Protein AF-A0A6N8QH87-F1 (afdb_monomer_lite)

pLDDT: mean 96.58, std 4.06, range [69.88, 98.44]

Secondary structure (DSSP, 8-state):
--EEEEEEEEETTEEEEEEEEPPPP-TT------S--PPPHHHHHHHH-

Sequence (49 aa):
MSTMNVLICQQPKELVWKQREIPIPGDNEALIKIKSVGICGTDIHAWGG

Organism: Escherichia coli (NCBI:txid562)

Radius of gyration: 13.27 Å; chains: 1; bounding box: 29×22×34 Å

Structure (mmCIF, N/CA/C/O backbone):
data_AF-A0A6N8QH87-F1
#
_entry.id   AF-A0A6N8QH87-F1
#
loop_
_atom_site.group_PDB
_atom_site.id
_atom_site.type_symbol
_atom_site.label_atom_id
_atom_site.label_alt_id
_atom_site.label_comp_id
_atom_site.label_asym_id
_atom_site.label_entity_id
_atom_site.label_seq_id
_atom_site.pdbx_PDB_ins_code
_atom_site.Cartn_x
_atom_site.Cartn_y
_atom_site.Cartn_z
_atom_site.occupancy
_atom_site.B_iso_or_equiv
_atom_site.auth_seq_id
_atom_site.auth_comp_id
_atom_site.auth_asym_id
_atom_site.auth_atom_id
_atom_site.pdbx_PDB_model_num
ATOM 1 N N . MET A 1 1 ? 2.685 5.166 21.054 1.00 69.88 1 MET A N 1
ATOM 2 C CA . MET A 1 1 ? 1.648 5.361 20.019 1.00 69.88 1 MET A CA 1
ATOM 3 C C . MET A 1 1 ? 1.576 4.099 19.176 1.00 69.88 1 MET A C 1
ATOM 5 O O . MET A 1 1 ? 2.604 3.447 19.027 1.00 69.88 1 MET A O 1
ATOM 9 N N . SER A 1 2 ? 0.396 3.713 18.696 1.00 89.38 2 SER A N 1
ATOM 10 C CA . SER A 1 2 ? 0.242 2.499 17.882 1.00 89.38 2 SER A CA 1
ATOM 11 C C . SER A 1 2 ? 0.716 2.752 16.448 1.00 89.38 2 SER A C 1
ATOM 13 O O . SER A 1 2 ? 0.374 3.779 15.862 1.00 89.38 2 SER A O 1
ATOM 15 N N . THR A 1 3 ? 1.490 1.823 15.885 1.00 96.81 3 THR A N 1
ATOM 16 C CA . THR A 1 3 ? 2.034 1.920 14.523 1.00 96.81 3 THR A CA 1
ATOM 17 C C . THR A 1 3 ? 1.444 0.860 13.594 1.00 96.81 3 THR A C 1
ATOM 19 O O . THR A 1 3 ? 0.852 -0.130 14.029 1.00 96.81 3 THR A O 1
ATOM 22 N N . MET A 1 4 ? 1.609 1.074 12.293 1.00 97.38 4 MET A N 1
ATOM 23 C CA . MET A 1 4 ? 1.283 0.144 11.221 1.00 97.38 4 MET A CA 1
ATOM 24 C C . MET A 1 4 ? 2.462 -0.004 10.257 1.00 97.38 4 MET A C 1
ATOM 26 O O . MET A 1 4 ? 3.256 0.920 10.062 1.00 97.38 4 MET A O 1
ATOM 30 N N . ASN A 1 5 ? 2.543 -1.170 9.620 1.00 97.06 5 ASN A N 1
ATOM 31 C CA . ASN A 1 5 ? 3.449 -1.389 8.501 1.00 97.06 5 ASN A CA 1
ATOM 32 C C . ASN A 1 5 ? 2.933 -0.683 7.243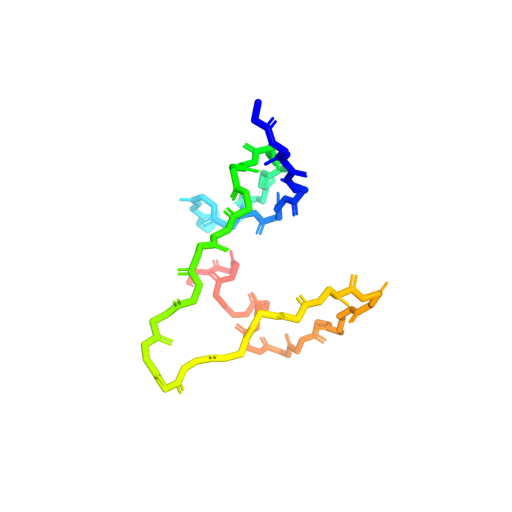 1.00 97.06 5 ASN A C 1
ATOM 34 O O . ASN A 1 5 ? 1.739 -0.736 6.949 1.00 97.06 5 ASN A O 1
ATOM 38 N N . VAL A 1 6 ? 3.847 -0.111 6.465 1.00 97.38 6 VAL A N 1
ATOM 39 C CA . VAL A 1 6 ? 3.581 0.457 5.142 1.00 97.38 6 VAL A CA 1
ATOM 40 C C . VAL A 1 6 ? 4.666 0.039 4.153 1.00 97.38 6 VAL A C 1
ATOM 42 O O . VAL A 1 6 ? 5.850 0.017 4.492 1.00 97.38 6 VAL A O 1
ATOM 45 N N . LEU A 1 7 ? 4.262 -0.248 2.917 1.00 97.06 7 LEU A N 1
ATOM 46 C CA . LEU A 1 7 ? 5.160 -0.402 1.775 1.00 97.06 7 LEU A CA 1
ATOM 47 C C . LEU A 1 7 ? 5.111 0.894 0.963 1.00 97.06 7 LEU A C 1
ATOM 49 O O . LEU A 1 7 ? 4.034 1.324 0.560 1.00 97.06 7 LEU A O 1
ATOM 53 N N . ILE A 1 8 ? 6.257 1.537 0.760 1.00 97.06 8 ILE A N 1
ATOM 54 C CA . ILE A 1 8 ? 6.349 2.850 0.112 1.00 97.06 8 ILE A CA 1
ATOM 55 C C . ILE A 1 8 ? 7.210 2.723 -1.138 1.00 97.06 8 ILE A C 1
ATOM 57 O O . ILE A 1 8 ? 8.355 2.296 -1.033 1.00 97.06 8 ILE A O 1
ATOM 61 N N . CYS A 1 9 ? 6.706 3.164 -2.289 1.00 97.38 9 CYS A N 1
ATOM 62 C CA . CYS A 1 9 ? 7.549 3.435 -3.452 1.00 97.38 9 CYS A CA 1
ATOM 63 C C . CYS A 1 9 ? 8.267 4.766 -3.230 1.00 97.38 9 CYS A C 1
ATOM 65 O O . CYS A 1 9 ? 7.669 5.827 -3.390 1.00 97.38 9 CYS A O 1
ATOM 67 N N . GLN A 1 10 ? 9.513 4.709 -2.752 1.00 97.06 10 GLN A N 1
ATOM 68 C CA . GLN A 1 10 ? 10.274 5.911 -2.403 1.00 97.06 10 GLN A CA 1
ATOM 69 C C . GLN A 1 10 ? 10.774 6.634 -3.661 1.00 97.06 10 GLN A C 1
ATOM 71 O O . GLN A 1 10 ? 10.814 7.861 -3.688 1.00 97.06 10 GLN A O 1
ATOM 76 N N . GLN A 1 11 ? 11.099 5.863 -4.697 1.00 97.44 11 GLN A N 1
ATOM 77 C CA . GLN A 1 11 ? 11.444 6.306 -6.046 1.00 97.44 11 GLN A CA 1
ATOM 78 C C . GLN A 1 11 ? 11.245 5.128 -7.017 1.00 97.44 11 GLN A C 1
ATOM 80 O O . GLN A 1 11 ? 11.076 3.995 -6.545 1.00 97.44 11 GLN A O 1
ATOM 85 N N . PRO A 1 12 ? 11.250 5.344 -8.349 1.00 97.94 12 PRO A N 1
ATOM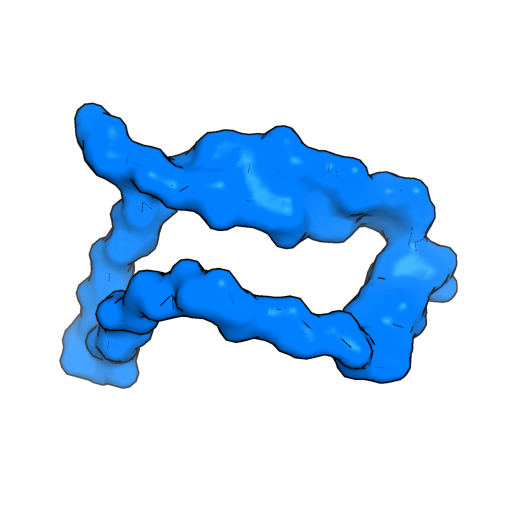 86 C CA . PRO A 1 12 ? 11.178 4.244 -9.298 1.00 97.94 12 PRO A CA 1
ATOM 87 C C . PRO A 1 12 ? 12.201 3.157 -8.967 1.00 97.94 12 PRO A C 1
ATOM 89 O O . PRO A 1 12 ? 13.359 3.439 -8.660 1.00 97.94 12 PRO A O 1
ATOM 92 N N . LYS A 1 13 ? 11.757 1.905 -9.024 1.00 97.19 13 LYS A N 1
ATOM 93 C CA . LYS A 1 13 ? 12.517 0.694 -8.707 1.00 97.19 13 LYS A CA 1
ATOM 94 C C . LYS A 1 13 ? 12.875 0.497 -7.230 1.00 97.19 13 LYS A C 1
ATOM 96 O O . LYS A 1 13 ? 13.511 -0.503 -6.906 1.00 97.19 13 LYS A O 1
ATOM 101 N N . GLU A 1 14 ? 12.401 1.352 -6.321 1.00 97.69 14 GLU A N 1
ATOM 102 C CA . GLU A 1 14 ? 12.681 1.256 -4.885 1.00 97.69 14 GLU A CA 1
ATOM 103 C C . GLU A 1 14 ? 11.402 1.216 -4.039 1.00 97.69 14 GLU A C 1
ATOM 105 O O . GLU A 1 14 ? 10.713 2.220 -3.840 1.00 97.69 14 GLU A O 1
ATOM 110 N N . LEU A 1 15 ? 11.126 0.036 -3.477 1.00 97.62 15 LEU A N 1
ATOM 111 C CA . LEU A 1 15 ? 10.089 -0.161 -2.468 1.00 97.62 15 LEU A CA 1
ATOM 112 C C . LEU A 1 15 ? 10.732 -0.314 -1.089 1.00 97.62 15 LEU A C 1
ATOM 114 O O . LEU A 1 15 ? 11.621 -1.143 -0.903 1.00 97.62 15 LEU A O 1
ATOM 118 N N . VAL A 1 16 ? 10.242 0.439 -0.106 1.00 98.00 16 VAL A N 1
ATOM 119 C CA . VAL A 1 16 ? 10.752 0.417 1.266 1.00 98.00 16 VAL A CA 1
ATOM 120 C C . VAL A 1 16 ? 9.640 0.066 2.241 1.00 98.00 16 VAL A C 1
ATOM 122 O O . VAL A 1 16 ? 8.581 0.697 2.263 1.00 98.00 16 VAL A O 1
ATOM 125 N N . TRP A 1 17 ? 9.906 -0.926 3.086 1.00 97.75 17 TRP A N 1
ATOM 126 C CA . TRP A 1 17 ? 9.038 -1.298 4.196 1.00 97.75 17 TRP A CA 1
ATOM 127 C C . TRP A 1 17 ? 9.335 -0.417 5.412 1.00 97.75 17 TRP A C 1
ATOM 129 O O . TRP A 1 17 ? 10.479 -0.353 5.865 1.00 97.75 17 TRP A O 1
ATOM 139 N N . LYS A 1 18 ? 8.329 0.282 5.947 1.00 97.81 18 LYS A N 1
ATOM 140 C CA . LYS A 1 18 ? 8.487 1.180 7.106 1.00 97.81 18 LYS A CA 1
ATOM 141 C C . LYS A 1 18 ? 7.353 1.015 8.116 1.00 97.81 18 LYS A C 1
ATOM 143 O O . LYS A 1 18 ? 6.266 0.553 7.785 1.00 97.81 18 LYS A O 1
ATOM 148 N N . GLN A 1 19 ? 7.615 1.442 9.349 1.00 97.75 19 GLN A N 1
ATOM 149 C CA . GLN A 1 19 ? 6.586 1.680 10.362 1.00 97.75 19 GLN A CA 1
ATOM 150 C C . GLN A 1 19 ? 6.120 3.134 10.281 1.00 97.75 19 GLN A C 1
ATOM 152 O O . GLN A 1 19 ? 6.939 4.039 10.108 1.00 97.75 19 GLN A O 1
ATOM 157 N N . ARG A 1 20 ? 4.815 3.364 10.420 1.00 96.81 20 ARG A N 1
ATOM 158 C CA . ARG A 1 20 ? 4.209 4.696 10.556 1.00 96.81 20 ARG A CA 1
ATOM 159 C C . ARG A 1 20 ? 3.127 4.677 11.621 1.00 96.81 20 ARG A C 1
ATOM 161 O O . ARG A 1 20 ? 2.608 3.616 11.947 1.00 96.81 20 ARG A O 1
ATOM 168 N N . GLU A 1 21 ? 2.785 5.836 12.157 1.00 97.88 21 GLU A N 1
ATOM 169 C CA . GLU A 1 21 ? 1.638 5.965 13.055 1.00 97.88 21 GLU A CA 1
ATOM 170 C C . GLU A 1 21 ? 0.336 5.626 12.321 1.00 97.88 21 GLU A C 1
ATOM 172 O O . GLU A 1 21 ? 0.207 5.850 11.114 1.00 97.88 21 GLU A O 1
ATOM 177 N N . ILE A 1 22 ? -0.617 5.045 13.051 1.00 97.62 22 ILE A N 1
ATOM 178 C CA . ILE A 1 22 ? -1.956 4.793 12.516 1.00 97.62 22 ILE A CA 1
ATOM 179 C C . ILE A 1 22 ? -2.645 6.153 12.300 1.00 97.62 22 ILE A C 1
ATOM 181 O O . ILE A 1 22 ? -2.700 6.941 13.247 1.00 97.62 22 ILE A O 1
ATOM 185 N N . PRO A 1 23 ? -3.166 6.447 11.094 1.00 96.00 23 PRO A N 1
ATOM 186 C CA . PRO A 1 23 ? -3.797 7.729 10.810 1.00 96.00 23 PRO A CA 1
ATOM 187 C C . PRO A 1 23 ? -5.128 7.874 11.553 1.00 96.00 23 PRO A C 1
ATOM 189 O O . PRO A 1 23 ? -5.815 6.887 11.828 1.00 96.00 23 PRO A O 1
ATOM 192 N N . ILE A 1 24 ? -5.500 9.120 11.840 1.00 96.75 24 ILE A N 1
ATOM 193 C CA . ILE A 1 24 ? -6.802 9.480 12.407 1.00 96.75 24 ILE A CA 1
ATOM 194 C C . ILE A 1 24 ? -7.694 9.921 11.236 1.00 96.75 24 ILE A C 1
ATOM 196 O O . ILE A 1 24 ? -7.295 10.845 10.527 1.00 96.75 24 ILE A O 1
ATOM 200 N N . PRO A 1 25 ? -8.846 9.271 10.992 1.00 97.50 25 PRO A N 1
ATOM 201 C CA . PRO A 1 25 ? -9.736 9.652 9.897 1.00 97.50 25 PRO A CA 1
ATOM 202 C C . PRO A 1 25 ? -10.379 11.021 10.162 1.00 97.50 25 PRO A C 1
ATOM 204 O O . PRO A 1 25 ? -10.693 11.343 11.311 1.00 97.50 25 PRO A O 1
ATOM 207 N N . GLY A 1 26 ? -10.591 11.808 9.105 1.00 97.94 26 GLY A N 1
ATOM 208 C CA . GLY A 1 26 ? -11.402 13.029 9.170 1.00 97.94 26 GLY A CA 1
ATOM 209 C C . GLY A 1 26 ? -12.914 12.757 9.212 1.00 97.94 26 GLY A C 1
ATOM 210 O O . GLY A 1 26 ? -13.355 11.611 9.139 1.00 97.94 26 GLY A O 1
ATOM 211 N N . ASP A 1 27 ? -13.720 13.823 9.265 1.00 97.50 27 ASP A N 1
ATOM 212 C CA . ASP A 1 27 ? -15.179 13.760 9.490 1.00 97.50 27 ASP A CA 1
ATOM 213 C C . ASP A 1 27 ? -15.965 12.874 8.498 1.00 97.50 27 ASP A C 1
ATOM 215 O O . ASP A 1 27 ? -17.039 12.383 8.835 1.00 97.50 27 ASP A O 1
ATOM 219 N N . ASN A 1 28 ? -15.446 12.648 7.284 1.00 97.75 28 ASN A N 1
ATOM 220 C CA . ASN A 1 28 ? -16.094 11.841 6.238 1.00 97.75 28 ASN A CA 1
ATOM 221 C C . ASN A 1 28 ? -15.212 10.686 5.732 1.00 97.75 28 ASN A C 1
ATOM 223 O O . ASN A 1 28 ? -15.352 10.240 4.593 1.00 97.75 28 ASN A O 1
ATOM 227 N N . GLU A 1 29 ? -14.287 10.205 6.560 1.00 98.44 29 GLU A N 1
ATOM 228 C CA . GLU A 1 29 ? -13.383 9.106 6.223 1.00 98.44 29 GLU A CA 1
ATOM 229 C C . GLU A 1 29 ? -13.600 7.899 7.140 1.00 98.44 29 GLU A C 1
ATOM 231 O O . GLU A 1 29 ? -14.018 8.019 8.290 1.00 98.44 29 GLU A O 1
ATOM 236 N N . ALA A 1 30 ? -13.279 6.706 6.638 1.00 97.56 30 ALA A N 1
ATOM 237 C CA . ALA A 1 30 ? -13.290 5.480 7.425 1.00 97.56 30 ALA A CA 1
ATOM 238 C C . ALA A 1 30 ? -11.868 4.933 7.568 1.00 97.56 30 ALA A C 1
ATOM 240 O O . ALA A 1 30 ? -11.144 4.785 6.583 1.00 97.56 30 ALA A O 1
ATOM 241 N N . LEU A 1 31 ? -11.483 4.565 8.792 1.00 97.75 31 LEU A N 1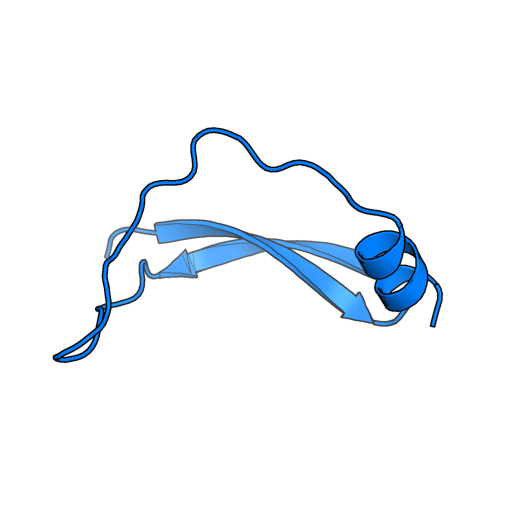
ATOM 242 C CA . LEU A 1 31 ? -10.224 3.870 9.041 1.00 97.75 31 LEU A CA 1
ATOM 243 C C . LEU A 1 31 ? -10.422 2.357 8.903 1.00 97.75 31 LEU A C 1
ATOM 245 O O . LEU A 1 31 ? -11.155 1.741 9.677 1.00 97.75 31 LEU A O 1
ATOM 249 N N . ILE A 1 32 ? -9.738 1.746 7.935 1.00 96.88 32 ILE A N 1
ATOM 250 C CA . ILE A 1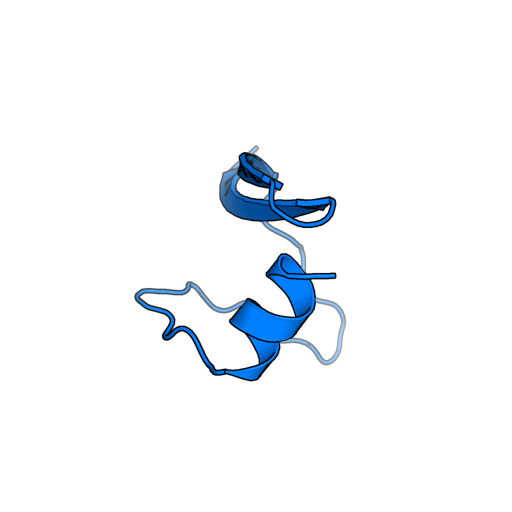 32 ? -9.877 0.319 7.623 1.00 96.88 32 ILE A CA 1
ATOM 251 C C . ILE A 1 32 ? -8.578 -0.420 7.939 1.00 96.88 32 ILE A C 1
ATOM 253 O O . ILE A 1 32 ? -7.500 -0.061 7.466 1.00 96.88 32 ILE A O 1
ATOM 257 N N . LYS A 1 33 ? -8.681 -1.520 8.694 1.00 96.31 33 LYS A N 1
ATOM 258 C CA . LYS A 1 33 ? -7.559 -2.443 8.900 1.00 96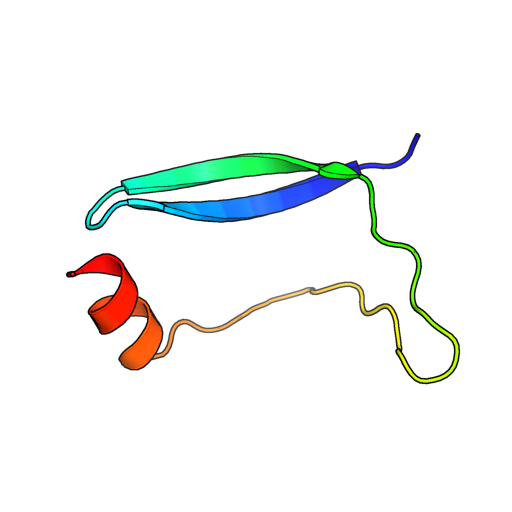.31 33 LYS A CA 1
ATOM 259 C C . LYS A 1 33 ? -7.419 -3.379 7.699 1.00 96.31 33 LYS A C 1
ATOM 261 O O . LYS A 1 33 ? -8.182 -4.336 7.560 1.00 96.31 33 LYS A O 1
ATOM 266 N N . ILE A 1 34 ? -6.414 -3.126 6.867 1.00 96.38 34 ILE A N 1
ATOM 267 C CA . ILE A 1 34 ? -6.108 -3.957 5.698 1.00 96.38 34 ILE A CA 1
ATOM 268 C C . ILE A 1 34 ? -5.636 -5.350 6.142 1.00 96.38 34 ILE A C 1
ATOM 270 O O . ILE A 1 34 ? -4.721 -5.474 6.958 1.00 96.38 34 ILE A O 1
ATOM 274 N N . LYS A 1 35 ? -6.269 -6.404 5.608 1.00 96.50 35 LYS A N 1
ATOM 275 C CA . LYS A 1 35 ? -5.842 -7.808 5.785 1.00 96.50 35 LYS A CA 1
ATOM 276 C C . LYS A 1 35 ? -5.010 -8.312 4.606 1.00 96.50 35 LYS A C 1
ATOM 278 O O . LYS A 1 35 ? -4.066 -9.068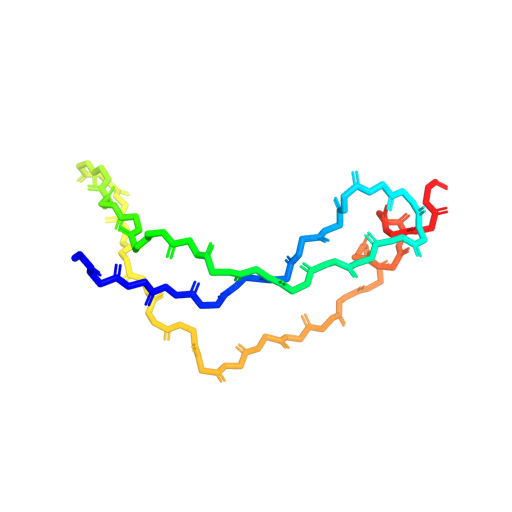 4.806 1.00 96.50 35 LYS A O 1
ATOM 283 N N . SER A 1 36 ? -5.365 -7.891 3.397 1.00 96.44 36 SER A N 1
ATOM 284 C CA . SER A 1 36 ? -4.677 -8.212 2.150 1.00 96.44 36 SER A CA 1
ATOM 285 C C . SER A 1 36 ? -4.922 -7.102 1.127 1.00 96.44 36 SER A C 1
ATOM 287 O O . SER A 1 36 ? -5.940 -6.411 1.184 1.00 96.44 36 SER A O 1
ATOM 289 N N . VAL A 1 37 ? -3.978 -6.929 0.205 1.00 96.44 37 VAL A N 1
ATOM 290 C CA . VAL A 1 37 ? -4.065 -5.998 -0.924 1.00 96.44 37 VAL A CA 1
ATOM 291 C C . VAL A 1 37 ? -3.453 -6.674 -2.150 1.00 96.44 37 VAL A C 1
ATOM 293 O O . VAL A 1 37 ? -2.440 -7.362 -2.031 1.00 96.44 37 VAL A O 1
ATOM 296 N N . GLY A 1 38 ? -4.108 -6.548 -3.303 1.00 97.19 38 GLY A N 1
ATOM 297 C CA . GLY A 1 38 ? -3.588 -7.037 -4.579 1.00 97.19 38 GLY A CA 1
ATOM 298 C C . GLY A 1 38 ? -2.721 -5.981 -5.261 1.00 97.19 38 GLY A C 1
ATOM 299 O O . GLY A 1 38 ? -2.902 -4.793 -5.019 1.00 97.19 38 GLY A O 1
ATOM 300 N N . ILE A 1 39 ? -1.809 -6.421 -6.125 1.00 97.12 39 ILE A N 1
ATOM 301 C CA . ILE A 1 39 ? -1.021 -5.538 -6.993 1.00 97.12 39 ILE A CA 1
ATOM 302 C C . ILE A 1 39 ? -1.695 -5.477 -8.363 1.00 97.12 39 ILE A C 1
ATOM 304 O O . ILE A 1 39 ? -1.977 -6.515 -8.965 1.00 97.12 39 ILE A O 1
ATOM 308 N N . CYS A 1 40 ? -1.948 -4.267 -8.852 1.00 97.44 40 CYS A N 1
ATOM 309 C CA . CYS A 1 40 ? -2.478 -3.994 -10.181 1.00 97.44 40 CYS A CA 1
ATOM 310 C C . CYS A 1 40 ? -1.347 -3.586 -11.146 1.00 97.44 40 CYS A C 1
ATOM 312 O O . CYS A 1 40 ? -0.257 -3.193 -10.732 1.00 97.44 40 CYS A O 1
ATOM 314 N N . GLY A 1 41 ? -1.607 -3.621 -12.457 1.00 98.19 41 GLY A N 1
ATOM 315 C CA . GLY A 1 41 ? -0.644 -3.162 -13.467 1.00 98.19 41 GLY A CA 1
ATOM 316 C C . GLY A 1 41 ? -0.211 -1.702 -13.274 1.00 98.19 41 GLY A C 1
ATOM 317 O O . GLY A 1 41 ? 0.953 -1.372 -13.488 1.00 98.19 41 GLY A O 1
ATOM 318 N N . THR A 1 42 ? -1.104 -0.836 -12.787 1.00 97.81 42 THR A N 1
ATOM 319 C CA . THR A 1 42 ? -0.786 0.574 -12.507 1.00 97.81 42 THR A CA 1
ATOM 320 C C . THR A 1 42 ? 0.247 0.737 -11.392 1.00 97.81 42 THR A C 1
ATOM 322 O O . THR A 1 42 ? 1.091 1.625 -11.485 1.00 97.81 42 THR A O 1
ATOM 325 N N . ASP A 1 43 ? 0.246 -0.137 -10.382 1.00 97.62 43 ASP A N 1
ATOM 326 C CA . ASP A 1 43 ? 1.258 -0.107 -9.320 1.00 97.62 43 ASP A CA 1
ATOM 327 C C . ASP A 1 43 ? 2.648 -0.438 -9.884 1.00 97.62 43 ASP A C 1
ATOM 329 O O . ASP A 1 43 ? 3.646 0.175 -9.510 1.00 97.62 43 ASP A O 1
ATOM 333 N N . ILE A 1 44 ? 2.707 -1.369 -10.845 1.00 97.50 44 ILE A N 1
ATOM 334 C CA . ILE A 1 44 ? 3.941 -1.736 -11.552 1.00 97.50 44 ILE A CA 1
ATOM 335 C C . ILE A 1 44 ? 4.424 -0.577 -12.425 1.00 97.50 44 ILE A C 1
ATOM 337 O O . ILE A 1 44 ? 5.621 -0.303 -12.453 1.00 97.50 44 ILE A O 1
ATOM 341 N N . HIS A 1 45 ? 3.517 0.125 -13.111 1.00 97.69 45 HIS A N 1
ATOM 342 C CA . HIS A 1 45 ? 3.874 1.312 -13.893 1.00 97.69 45 HIS A CA 1
ATOM 343 C C . HIS A 1 45 ? 4.436 2.421 -12.989 1.00 97.69 45 HIS A C 1
ATOM 345 O O . HIS A 1 45 ? 5.478 2.985 -13.304 1.00 97.69 45 HIS A O 1
ATOM 351 N N . ALA A 1 46 ? 3.808 2.680 -11.836 1.00 97.31 46 ALA A N 1
ATOM 352 C CA . ALA A 1 46 ? 4.290 3.665 -10.866 1.00 97.31 46 ALA A CA 1
ATOM 353 C C . ALA A 1 46 ? 5.662 3.291 -10.279 1.00 97.31 46 ALA A C 1
ATOM 355 O O . ALA A 1 46 ? 6.520 4.153 -10.102 1.00 97.31 46 ALA A O 1
ATOM 356 N N . TRP A 1 47 ? 5.888 2.004 -10.008 1.00 97.94 47 TRP A N 1
ATOM 357 C CA . TRP A 1 47 ? 7.198 1.500 -9.597 1.00 97.94 47 TRP A CA 1
ATOM 358 C C . TRP A 1 47 ? 8.238 1.577 -10.723 1.00 97.94 47 TRP A C 1
ATOM 360 O O . TRP A 1 47 ? 9.411 1.808 -10.450 1.00 97.94 47 TRP A O 1
ATOM 370 N N . GLY A 1 48 ? 7.839 1.383 -11.980 1.00 97.50 48 GLY A N 1
ATOM 371 C CA . GLY A 1 48 ? 8.734 1.409 -13.137 1.00 97.50 48 GLY A CA 1
ATOM 372 C C . GLY A 1 48 ? 9.334 2.787 -13.426 1.00 97.50 48 GLY A C 1
ATOM 373 O O . GLY A 1 48 ? 10.512 2.849 -13.795 1.00 97.50 48 GLY A O 1
ATOM 374 N N . GLY A 1 49 ? 8.555 3.848 -13.175 1.00 94.88 49 GLY A N 1
ATOM 375 C CA . GLY A 1 49 ? 8.885 5.229 -13.540 1.00 94.88 49 GLY A CA 1
ATOM 376 C C . GLY A 1 49 ? 8.407 5.584 -14.938 1.00 94.88 49 GLY A C 1
ATOM 377 O O . GLY A 1 49 ? 8.769 4.849 -15.884 1.00 94.88 49 GLY A O 1
#

Foldseek 3Di:
DDWDWDWDLPDAQDIDIDIDRQDDDDPPDDRDDDPDDDDDVVNNVRNHD

InterPro domains:
  IPR011032 GroES-like superfamily [SSF50129] (1-49)